Protein AF-A0A0U3A205-F1 (afdb_monomer_lite)

pLDDT: mean 87.07, std 9.49, range [55.22, 97.56]

Secondary structure (DSSP, 8-state):
-EEEE--SSSSPEEEE--HHHHHHHHHHHHHHH-PPTT-EEE-S-HHHHHHHHHTT-EEEPPPTT--TTT-HHHHHTTGGG-SEE---HHHHHHHHHHHHHHHHHHHHTS-----

Foldseek 3Di:
DWDWDCDPDNDTDIDDDDPVNLVVLLCVCLVPVDQAAAFEEEDCDPSPQSSCVVRNYHYDYDPPPPQLQVCLLVVVVCPVVGPHYDDDPNSVVSNVVNVVVVVVVVVVPDPPPDD

Structure (mmCIF, N/CA/C/O backbone):
data_AF-A0A0U3A205-F1
#
_entry.id   AF-A0A0U3A205-F1
#
loop_
_atom_site.group_PDB
_atom_site.id
_atom_site.type_symbol
_a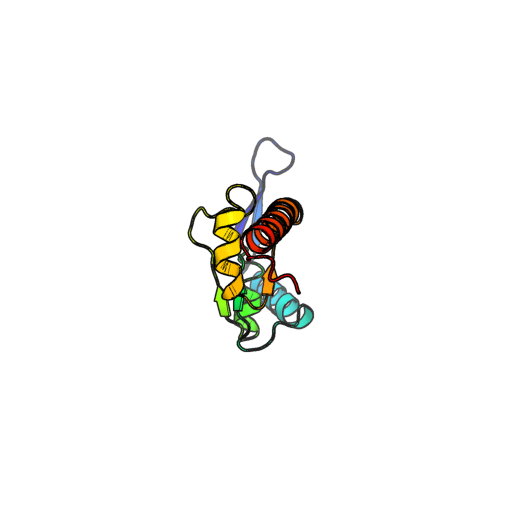tom_site.label_atom_id
_atom_site.label_alt_id
_atom_site.label_comp_id
_atom_site.label_asym_id
_atom_site.label_entity_id
_atom_site.label_seq_id
_atom_site.pdbx_PDB_ins_code
_atom_site.Cartn_x
_atom_site.Cartn_y
_atom_site.Cartn_z
_atom_site.occupancy
_atom_site.B_iso_or_equiv
_atom_site.auth_seq_id
_atom_site.auth_comp_id
_atom_site.auth_asym_id
_atom_site.auth_atom_id
_atom_site.pdbx_PDB_model_num
ATOM 1 N N . LEU A 1 1 ? 2.723 4.887 16.847 1.00 90.06 1 LEU A N 1
ATOM 2 C CA . LEU A 1 1 ? 3.579 5.157 15.668 1.00 90.06 1 LEU A CA 1
ATOM 3 C C . LEU A 1 1 ? 4.102 6.578 15.782 1.00 90.06 1 LEU A C 1
ATOM 5 O O . LEU A 1 1 ? 3.314 7.459 16.106 1.00 90.06 1 LEU A O 1
ATOM 9 N N . ILE A 1 2 ? 5.398 6.788 15.569 1.00 93.69 2 ILE A N 1
ATOM 10 C CA . ILE A 1 2 ? 6.021 8.115 15.594 1.00 93.69 2 ILE A CA 1
ATOM 11 C C . ILE A 1 2 ? 6.673 8.332 14.230 1.00 93.69 2 ILE A C 1
ATOM 13 O O . ILE A 1 2 ? 7.494 7.515 13.821 1.00 93.69 2 ILE A O 1
ATOM 17 N N . ILE A 1 3 ? 6.286 9.397 13.528 1.00 91.12 3 ILE A N 1
ATOM 18 C CA . ILE A 1 3 ? 6.821 9.753 12.207 1.00 91.12 3 ILE A CA 1
ATOM 19 C C . ILE A 1 3 ? 7.494 11.116 12.315 1.00 91.12 3 ILE A C 1
ATOM 21 O O . ILE A 1 3 ? 6.840 12.106 12.641 1.00 91.12 3 ILE A O 1
ATOM 25 N N . PHE A 1 4 ? 8.791 11.179 12.027 1.00 91.69 4 PHE A N 1
ATOM 26 C CA . PHE A 1 4 ? 9.491 12.454 11.902 1.00 91.69 4 PHE A CA 1
ATOM 27 C C . PHE A 1 4 ? 9.245 13.050 10.519 1.00 91.69 4 PHE A C 1
ATOM 29 O O . PHE A 1 4 ? 9.343 12.369 9.501 1.00 91.69 4 PHE A O 1
ATOM 36 N N . THR A 1 5 ? 8.933 14.338 10.493 1.00 88.56 5 THR A N 1
ATOM 37 C CA . THR A 1 5 ? 8.692 15.121 9.280 1.00 88.56 5 THR A CA 1
ATOM 38 C C . THR A 1 5 ? 9.640 16.315 9.269 1.00 88.56 5 THR A C 1
ATOM 40 O O . THR A 1 5 ? 10.052 16.787 10.331 1.00 88.56 5 THR A O 1
ATOM 43 N N . SER A 1 6 ? 10.004 16.805 8.080 1.00 86.31 6 SER A N 1
ATOM 44 C CA . SER A 1 6 ? 11.025 17.853 7.926 1.00 86.31 6 SER A CA 1
ATOM 45 C C . SER A 1 6 ? 10.698 19.147 8.681 1.00 86.31 6 SER A C 1
ATOM 47 O O . SER A 1 6 ? 11.614 19.857 9.074 1.00 86.31 6 SER A O 1
ATOM 49 N N . GLY A 1 7 ? 9.416 19.432 8.943 1.00 82.00 7 GLY A N 1
ATOM 50 C CA . GLY A 1 7 ? 8.984 20.667 9.598 1.00 82.00 7 GLY A CA 1
ATOM 51 C C . GLY A 1 7 ? 9.335 21.923 8.786 1.00 82.00 7 GLY A C 1
ATOM 52 O O . GLY A 1 7 ? 9.931 21.855 7.716 1.00 82.00 7 GLY A O 1
ATOM 53 N N . THR A 1 8 ? 8.935 23.092 9.285 1.00 83.44 8 THR A N 1
ATOM 54 C CA . THR A 1 8 ? 9.299 24.410 8.719 1.00 83.44 8 THR A CA 1
ATOM 55 C C . THR A 1 8 ? 10.437 25.087 9.486 1.00 83.44 8 THR A C 1
ATOM 57 O O . THR A 1 8 ? 10.837 26.203 9.175 1.00 83.44 8 THR A O 1
ATOM 60 N N . THR A 1 9 ? 10.949 24.414 10.514 1.00 83.94 9 THR A N 1
ATOM 61 C CA . THR A 1 9 ? 12.035 24.857 11.391 1.00 83.94 9 THR A CA 1
ATOM 62 C C . THR A 1 9 ? 13.243 23.948 11.208 1.00 83.94 9 THR A C 1
ATOM 64 O O . THR A 1 9 ? 13.096 22.830 10.728 1.00 83.94 9 THR A O 1
ATOM 67 N N . ALA A 1 10 ? 14.421 24.368 11.677 1.00 81.25 10 ALA A N 1
ATOM 68 C CA . ALA A 1 10 ? 15.650 23.566 11.601 1.00 81.25 10 ALA A CA 1
ATOM 69 C C . ALA A 1 10 ? 15.597 22.222 12.366 1.00 81.25 10 ALA A C 1
ATOM 71 O O . ALA A 1 10 ? 16.492 21.393 12.226 1.00 81.25 10 ALA A O 1
ATOM 72 N N . HIS A 1 11 ? 14.560 21.995 13.176 1.00 85.81 11 HIS A N 1
ATOM 73 C CA . HIS A 1 11 ? 14.349 20.760 13.923 1.00 85.81 11 HIS A CA 1
ATOM 74 C C . HIS A 1 11 ? 13.159 19.977 13.349 1.00 85.81 11 HIS A C 1
ATOM 76 O O . HIS A 1 11 ? 12.050 20.530 13.310 1.00 85.81 11 HIS A O 1
ATOM 82 N N . PRO A 1 12 ? 13.357 18.706 12.938 1.00 84.69 12 PRO A N 1
ATOM 83 C CA . PRO A 1 12 ? 12.271 17.826 12.527 1.00 84.69 12 PRO A CA 1
ATOM 84 C C . PRO A 1 12 ? 11.208 17.706 13.618 1.00 84.69 12 PRO A C 1
ATOM 86 O O . PRO A 1 12 ? 11.524 17.564 14.801 1.00 84.69 12 PRO A O 1
ATOM 89 N N . LYS A 1 13 ? 9.937 17.725 13.216 1.00 90.25 13 LYS A N 1
ATOM 90 C CA . LYS A 1 13 ? 8.806 17.542 14.134 1.00 90.25 13 LYS A CA 1
ATOM 91 C C . LYS A 1 13 ? 8.290 16.113 14.049 1.00 90.25 13 LYS A C 1
ATOM 93 O O . LYS A 1 13 ? 8.230 15.538 12.962 1.00 90.25 13 LYS A O 1
ATOM 98 N N . ALA A 1 14 ? 7.887 15.564 15.190 1.00 92.00 14 ALA A N 1
ATOM 99 C CA . ALA A 1 14 ? 7.301 14.235 15.276 1.00 92.00 14 ALA A CA 1
ATOM 100 C C . ALA A 1 14 ? 5.769 14.304 15.258 1.00 92.00 14 ALA A C 1
ATOM 102 O O . ALA A 1 14 ? 5.160 15.030 16.044 1.00 92.00 14 ALA A O 1
ATOM 103 N N . VAL A 1 15 ? 5.152 13.504 14.393 1.00 92.56 15 VAL A N 1
ATOM 104 C CA . VAL A 1 15 ? 3.722 13.192 14.431 1.00 92.56 15 VAL A CA 1
ATOM 105 C C . VAL A 1 15 ? 3.549 11.894 15.208 1.00 92.56 15 VAL A C 1
ATOM 107 O O . VAL A 1 15 ? 4.181 10.884 14.890 1.00 92.56 15 VAL A O 1
ATOM 110 N N . ILE A 1 16 ? 2.703 11.920 16.237 1.00 94.44 16 ILE A N 1
ATOM 111 C CA . ILE A 1 16 ? 2.456 10.774 17.113 1.00 94.44 16 ILE A CA 1
ATOM 112 C C . ILE A 1 16 ? 1.036 10.273 16.874 1.00 94.44 16 ILE A C 1
ATOM 114 O O . ILE A 1 16 ? 0.065 10.979 17.137 1.00 94.44 16 ILE A O 1
ATOM 118 N N . HIS A 1 17 ? 0.919 9.023 16.434 1.00 94.31 17 HIS A N 1
ATOM 119 C CA . HIS A 1 17 ? -0.352 8.310 16.405 1.00 94.31 17 HIS A CA 1
ATOM 120 C C . HIS A 1 17 ? -0.417 7.308 17.554 1.00 94.31 17 HIS A C 1
ATOM 122 O O . HIS A 1 17 ? 0.474 6.456 17.708 1.00 94.31 17 HIS A O 1
ATOM 128 N N . SER A 1 18 ? -1.499 7.383 18.331 1.00 95.81 18 SER A N 1
ATOM 129 C CA . SER A 1 18 ? -1.854 6.330 19.276 1.00 95.81 18 SER A CA 1
ATOM 130 C C . SER A 1 18 ? -2.363 5.111 18.509 1.00 95.81 18 SER A C 1
ATOM 132 O O . SER A 1 18 ? -2.740 5.209 17.341 1.00 95.81 18 SER A O 1
ATOM 134 N N . ARG A 1 19 ? -2.402 3.945 19.164 1.00 94.31 19 ARG A N 1
ATOM 135 C CA . ARG A 1 19 ? -2.990 2.744 18.554 1.00 94.31 19 ARG A CA 1
ATOM 136 C C . ARG A 1 19 ? -4.433 2.994 18.110 1.00 94.31 19 ARG A C 1
ATOM 138 O O . ARG A 1 19 ? -4.813 2.538 17.043 1.00 94.31 19 ARG A O 1
ATOM 145 N N . ASN A 1 20 ? -5.207 3.721 18.919 1.00 95.56 20 ASN A N 1
ATOM 146 C CA . ASN A 1 20 ? -6.609 3.995 18.630 1.00 95.56 20 ASN A CA 1
ATOM 147 C C . ASN A 1 20 ? -6.762 4.890 17.395 1.00 95.56 20 ASN A C 1
ATOM 149 O O . ASN A 1 20 ? -7.429 4.502 16.448 1.00 95.56 20 ASN A O 1
ATOM 153 N N . THR A 1 21 ? -6.084 6.045 17.363 1.00 93.25 21 THR A N 1
ATOM 154 C CA . THR A 1 21 ? -6.219 6.976 16.230 1.00 93.25 21 THR A CA 1
ATOM 155 C C . THR A 1 21 ? -5.653 6.398 14.939 1.00 93.25 21 THR A C 1
ATOM 157 O O . THR A 1 21 ? -6.218 6.621 13.872 1.00 93.25 21 THR A O 1
ATOM 160 N N . LEU A 1 22 ? -4.571 5.620 15.031 1.00 94.56 22 LEU A N 1
ATOM 161 C CA . LEU A 1 22 ? -4.018 4.909 13.884 1.00 94.56 22 LEU A CA 1
ATOM 162 C C . LEU A 1 22 ? -4.981 3.831 13.378 1.00 94.56 22 LEU A C 1
ATOM 164 O O . LEU A 1 22 ? -5.244 3.772 12.185 1.00 94.56 22 LEU A O 1
ATOM 168 N N . GLY A 1 23 ? -5.514 2.999 14.276 1.00 93.81 23 GLY A N 1
ATOM 169 C CA . GLY A 1 23 ? -6.435 1.921 13.922 1.00 93.81 23 GLY A CA 1
ATOM 170 C C . GLY A 1 23 ? -7.707 2.437 13.256 1.00 93.81 23 GLY A C 1
ATOM 171 O O . GLY A 1 23 ? -8.076 1.926 12.203 1.00 93.81 23 GLY A O 1
ATOM 172 N N . THR A 1 24 ? -8.322 3.486 13.812 1.00 95.38 24 THR A N 1
ATOM 173 C CA . THR A 1 24 ? -9.498 4.131 13.208 1.00 95.38 24 THR A CA 1
ATOM 174 C C . THR A 1 24 ? -9.180 4.657 11.811 1.00 95.38 24 THR A C 1
ATOM 176 O O . THR A 1 24 ? -9.849 4.271 10.862 1.00 95.38 24 THR A O 1
ATOM 179 N N . GLY A 1 25 ? -8.109 5.444 11.648 1.00 94.25 25 GLY A N 1
ATOM 180 C CA . GLY A 1 25 ? -7.772 6.011 10.338 1.00 94.25 25 GLY A CA 1
ATOM 181 C C . GLY A 1 25 ? -7.443 4.958 9.272 1.00 94.25 25 GLY A C 1
ATOM 182 O O . GLY A 1 25 ? -7.805 5.127 8.110 1.00 94.25 25 GLY A O 1
ATOM 183 N N . LEU A 1 26 ? -6.781 3.859 9.651 1.00 94.88 26 LEU A N 1
ATOM 184 C CA . LEU A 1 26 ? -6.482 2.760 8.727 1.00 94.88 26 LEU A CA 1
ATOM 185 C C . LEU A 1 26 ? -7.734 1.951 8.363 1.00 94.88 26 LEU A C 1
ATOM 187 O O . LEU A 1 26 ? -7.874 1.558 7.208 1.00 94.88 26 LEU A O 1
ATOM 191 N N . GLY A 1 27 ? -8.640 1.730 9.320 1.00 93.44 27 GLY A N 1
ATOM 192 C CA . GLY A 1 27 ? -9.933 1.090 9.068 1.00 93.44 27 GLY A CA 1
ATOM 193 C C . GLY A 1 27 ? -10.818 1.928 8.146 1.00 93.44 27 GLY A C 1
ATOM 194 O O . GLY A 1 27 ? -11.356 1.403 7.172 1.00 93.44 27 GLY A O 1
ATOM 195 N N . ASP A 1 28 ? -10.888 3.239 8.386 1.00 94.94 28 ASP A N 1
ATOM 196 C CA . ASP A 1 28 ? -11.629 4.172 7.534 1.00 94.94 28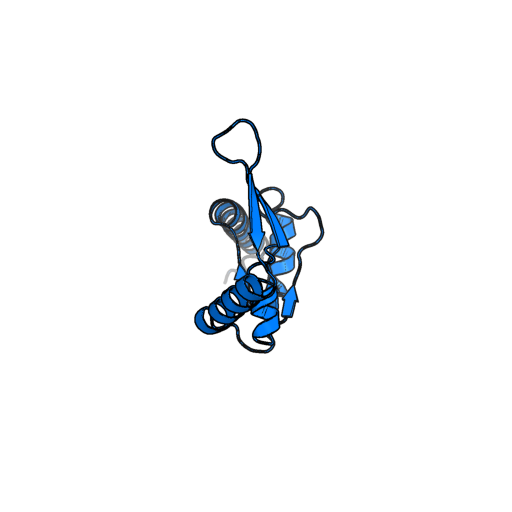 ASP A CA 1
ATOM 197 C C . ASP A 1 28 ? -11.060 4.186 6.110 1.00 94.94 28 ASP A C 1
ATOM 199 O O . ASP A 1 28 ? -11.814 4.122 5.139 1.00 94.94 28 ASP A O 1
ATOM 203 N N . PHE A 1 29 ? -9.731 4.214 5.963 1.00 94.00 29 PHE A N 1
ATOM 204 C CA . PHE A 1 29 ? -9.089 4.148 4.650 1.00 94.00 29 PHE A CA 1
ATOM 205 C C . PHE A 1 29 ? -9.409 2.835 3.921 1.00 94.00 29 PHE A C 1
ATOM 207 O O . PHE A 1 29 ? -9.779 2.870 2.748 1.00 94.00 29 PHE A O 1
ATOM 214 N N . ALA A 1 30 ? -9.315 1.691 4.609 1.00 93.62 30 ALA A N 1
ATOM 215 C CA . ALA A 1 30 ? -9.637 0.379 4.043 1.00 93.62 30 ALA A CA 1
ATOM 216 C C . ALA A 1 30 ? -11.083 0.319 3.517 1.00 93.62 30 ALA A C 1
ATOM 218 O O . ALA A 1 30 ? -11.321 -0.170 2.412 1.00 93.62 30 ALA A O 1
ATOM 219 N N . ALA A 1 31 ? -12.031 0.885 4.272 1.00 92.31 31 ALA A N 1
ATOM 220 C CA . ALA A 1 31 ? -13.445 0.913 3.908 1.00 92.31 31 ALA A CA 1
ATOM 221 C C . ALA A 1 31 ? -13.752 1.783 2.674 1.00 92.31 31 ALA A C 1
ATOM 223 O O . ALA A 1 31 ? -14.698 1.488 1.948 1.00 92.31 31 ALA A O 1
ATOM 224 N N . HIS A 1 32 ? -12.972 2.842 2.426 1.00 93.25 32 HIS A N 1
ATOM 225 C CA . HIS A 1 32 ? -13.237 3.789 1.335 1.00 93.25 32 HIS A CA 1
ATOM 226 C C . HIS A 1 32 ? -12.434 3.520 0.060 1.00 93.25 32 HIS A C 1
ATOM 228 O O . HIS A 1 32 ? -12.907 3.845 -1.026 1.00 93.25 32 HIS A O 1
ATOM 234 N N . VAL A 1 33 ? -11.223 2.962 0.166 1.00 89.94 33 VAL A N 1
ATOM 235 C CA . VAL A 1 33 ? -10.396 2.661 -1.016 1.00 89.94 33 VAL A CA 1
ATOM 236 C C . VAL A 1 33 ? -10.921 1.449 -1.779 1.00 89.94 33 VAL A C 1
ATOM 238 O O . VAL A 1 33 ? -10.796 1.412 -3.000 1.00 89.94 33 VAL A O 1
ATOM 241 N N . GLY A 1 34 ? -11.550 0.498 -1.081 1.00 87.44 34 GLY A N 1
ATOM 242 C CA . GLY A 1 34 ? -12.227 -0.627 -1.721 1.00 87.44 34 GLY A CA 1
ATOM 243 C C . GLY A 1 34 ? -11.278 -1.671 -2.307 1.00 87.44 34 GLY A C 1
ATOM 244 O O . GLY A 1 34 ? -11.547 -2.183 -3.388 1.00 87.44 34 GLY A O 1
ATOM 245 N N . PHE A 1 35 ? -10.179 -1.988 -1.612 1.00 93.62 35 PHE A N 1
ATOM 246 C CA . PHE A 1 35 ? -9.381 -3.173 -1.946 1.00 93.62 35 PHE A CA 1
ATOM 247 C C . PHE A 1 35 ? -10.253 -4.429 -1.922 1.00 93.62 35 PHE A C 1
ATOM 249 O O . PHE A 1 35 ? -11.125 -4.567 -1.057 1.00 93.62 35 PHE A O 1
ATOM 256 N N . VAL A 1 36 ? -9.986 -5.346 -2.846 1.00 93.75 36 VAL A N 1
ATOM 257 C CA . VAL A 1 36 ? -10.696 -6.620 -2.955 1.00 93.75 36 VAL A CA 1
ATOM 258 C C . VAL A 1 36 ? -9.875 -7.728 -2.295 1.00 93.75 36 VAL A C 1
ATOM 260 O O . VAL A 1 36 ? -8.645 -7.756 -2.368 1.00 93.75 36 VAL A O 1
ATOM 263 N N . GLU A 1 37 ? -10.565 -8.660 -1.638 1.00 95.31 37 GLU A N 1
ATOM 264 C CA . GLU A 1 37 ? -9.940 -9.835 -1.032 1.00 95.31 37 GLU A CA 1
ATOM 265 C C . GLU A 1 37 ? -9.095 -10.601 -2.063 1.00 95.31 37 GLU A C 1
ATOM 267 O O . GLU A 1 37 ? -9.528 -10.857 -3.189 1.00 95.31 37 GLU A O 1
ATOM 272 N N . GLY A 1 38 ? -7.868 -10.956 -1.678 1.00 95.75 38 GLY A N 1
ATOM 273 C CA . GLY A 1 38 ? -6.918 -11.662 -2.539 1.00 95.75 38 GLY A CA 1
ATOM 274 C C . GLY A 1 38 ? -6.138 -10.792 -3.535 1.00 95.75 38 GLY A C 1
ATOM 275 O O . GLY A 1 38 ? -5.190 -11.305 -4.134 1.00 95.75 38 GLY A O 1
ATOM 276 N N . GLU A 1 39 ? -6.447 -9.498 -3.696 1.00 96.50 39 GLU A N 1
ATOM 277 C CA . GLU A 1 39 ? -5.651 -8.609 -4.560 1.00 96.50 39 GLU A CA 1
ATOM 278 C C . GLU A 1 39 ? -4.208 -8.483 -4.074 1.00 96.50 39 GLU A C 1
ATOM 280 O O . GLU A 1 39 ? -3.937 -8.394 -2.879 1.00 96.50 39 GLU A O 1
ATOM 285 N N . ARG A 1 40 ? -3.253 -8.404 -4.999 1.00 97.56 40 ARG A N 1
ATOM 286 C CA . ARG A 1 40 ? -1.841 -8.169 -4.683 1.00 97.56 40 ARG A CA 1
ATOM 287 C C . ARG A 1 40 ? -1.505 -6.697 -4.878 1.00 97.56 40 ARG A C 1
ATOM 289 O O . ARG A 1 40 ? -1.326 -6.225 -6.003 1.00 97.56 40 ARG A O 1
ATOM 296 N N . VAL A 1 41 ? -1.390 -5.977 -3.767 1.00 96.75 41 VAL A N 1
ATOM 297 C CA . VAL A 1 41 ? -1.123 -4.536 -3.720 1.00 96.75 41 VAL A CA 1
ATOM 298 C C . VAL A 1 41 ? 0.380 -4.288 -3.575 1.00 96.75 41 VAL A C 1
ATOM 3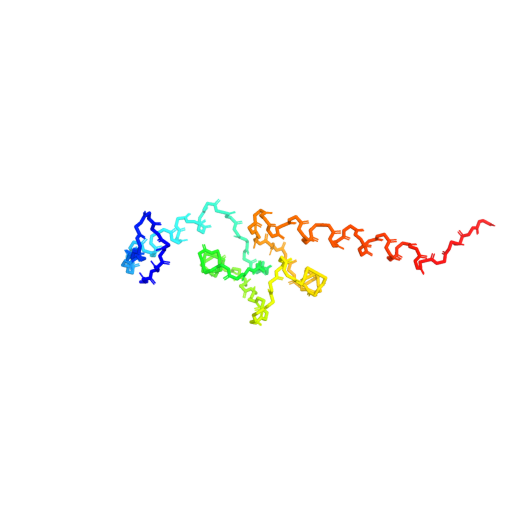00 O O . VAL A 1 41 ? 0.962 -4.529 -2.514 1.00 96.75 41 VAL A O 1
ATOM 303 N N . LEU A 1 42 ? 1.020 -3.787 -4.634 1.00 95.12 42 LEU A N 1
ATOM 304 C CA . LEU A 1 42 ? 2.434 -3.405 -4.642 1.00 95.12 42 LEU A CA 1
ATOM 305 C C . LEU A 1 42 ? 2.613 -1.981 -4.112 1.00 95.12 42 LEU A C 1
ATOM 307 O O . LEU A 1 42 ? 2.186 -1.011 -4.743 1.00 95.12 42 LEU A O 1
ATOM 311 N N . THR A 1 43 ? 3.278 -1.841 -2.964 1.00 92.62 43 THR A N 1
ATOM 312 C CA . THR A 1 43 ? 3.644 -0.530 -2.410 1.00 92.62 43 THR A CA 1
ATOM 313 C C . THR A 1 43 ? 4.705 -0.643 -1.315 1.00 92.62 43 THR A C 1
ATOM 315 O O . THR A 1 43 ? 4.790 -1.649 -0.615 1.00 92.62 43 THR A O 1
ATOM 318 N N . ASP A 1 44 ? 5.505 0.405 -1.133 1.00 91.19 44 ASP A N 1
ATOM 319 C CA . ASP A 1 44 ? 6.394 0.587 0.023 1.00 91.19 44 ASP A CA 1
ATOM 320 C C . ASP A 1 44 ? 5.743 1.434 1.140 1.00 91.19 44 ASP A C 1
ATOM 322 O O . ASP A 1 44 ? 6.338 1.644 2.198 1.00 91.19 44 ASP A O 1
ATOM 326 N N . GLN A 1 45 ? 4.515 1.925 0.930 1.00 91.19 45 GLN A N 1
ATOM 327 C CA . GLN A 1 45 ? 3.826 2.824 1.853 1.00 91.19 45 GLN A CA 1
ATOM 328 C C . GLN A 1 45 ? 3.011 2.044 2.890 1.00 91.19 45 GLN A C 1
ATOM 330 O O . GLN A 1 45 ? 1.963 1.477 2.580 1.00 91.19 45 GLN A O 1
ATOM 335 N N . LEU A 1 46 ? 3.432 2.090 4.158 1.00 91.56 46 LEU A N 1
ATOM 336 C CA . LEU A 1 46 ? 2.730 1.436 5.275 1.00 91.56 46 LEU A CA 1
ATOM 337 C C . LEU A 1 46 ? 1.253 1.851 5.371 1.00 91.56 46 LEU A C 1
ATOM 339 O O . LEU A 1 46 ? 0.391 1.009 5.611 1.00 91.56 46 LEU A O 1
ATOM 343 N N . MET A 1 47 ? 0.957 3.133 5.136 1.00 91.94 47 MET A N 1
ATOM 344 C CA . MET A 1 47 ? -0.406 3.685 5.193 1.00 91.94 47 MET A CA 1
ATOM 345 C C . MET A 1 47 ? -1.328 3.176 4.072 1.00 91.94 47 MET A C 1
ATOM 347 O O . MET A 1 47 ? -2.506 3.505 4.075 1.00 91.94 47 MET A O 1
ATOM 351 N N . VAL A 1 48 ? -0.808 2.381 3.134 1.00 94.56 48 VAL A N 1
ATOM 352 C CA . VAL A 1 48 ? -1.570 1.711 2.068 1.00 94.56 48 VAL A CA 1
ATOM 353 C C . VAL A 1 48 ? -1.495 0.192 2.224 1.00 94.56 48 VAL A C 1
ATOM 355 O O . VAL A 1 48 ? -2.505 -0.494 2.093 1.00 94.56 48 VAL A O 1
ATOM 358 N N . GLY A 1 49 ? -0.324 -0.329 2.595 1.00 95.31 49 GLY A N 1
ATOM 359 C CA . GLY A 1 49 ? -0.118 -1.753 2.841 1.00 95.31 49 GLY A CA 1
ATOM 360 C C . GLY A 1 49 ? -0.939 -2.311 4.004 1.00 95.31 49 GLY A C 1
ATOM 361 O O . GLY A 1 49 ? -1.525 -3.382 3.878 1.00 95.31 49 GLY A O 1
ATOM 362 N N . ILE A 1 50 ? -1.039 -1.587 5.127 1.00 95.69 50 ILE A N 1
ATOM 363 C CA . ILE A 1 50 ? -1.849 -2.055 6.264 1.00 95.69 50 ILE A CA 1
ATOM 364 C C . ILE A 1 50 ? -3.345 -2.082 5.922 1.00 95.69 50 ILE A C 1
ATOM 366 O O . ILE A 1 50 ? -3.975 -3.101 6.196 1.00 95.69 50 ILE A O 1
ATOM 370 N N . PRO A 1 51 ? -3.935 -1.047 5.300 1.00 95.94 51 PRO A N 1
ATOM 371 C CA . PRO A 1 51 ? -5.328 -1.124 4.878 1.00 95.94 51 PRO A CA 1
ATOM 372 C C . PRO A 1 51 ? -5.614 -2.229 3.860 1.00 95.94 51 PRO A C 1
ATOM 374 O O . PRO A 1 51 ? -6.657 -2.863 3.963 1.00 95.94 51 PRO A O 1
ATOM 377 N N . ALA A 1 52 ? -4.683 -2.526 2.946 1.00 96.50 52 ALA A N 1
ATOM 378 C CA . ALA A 1 52 ? -4.809 -3.684 2.059 1.00 96.50 52 ALA A CA 1
ATOM 379 C C . ALA A 1 52 ? -4.946 -4.992 2.862 1.00 96.50 52 ALA A C 1
ATOM 381 O O . ALA A 1 52 ? -5.863 -5.772 2.622 1.00 96.50 52 ALA A O 1
ATOM 382 N N . LEU A 1 53 ? -4.102 -5.188 3.883 1.00 96.31 53 LEU A N 1
ATOM 383 C CA . LEU A 1 53 ? -4.201 -6.352 4.772 1.00 96.31 53 LEU A CA 1
ATOM 384 C C . LEU A 1 53 ? -5.520 -6.385 5.562 1.00 96.31 53 LEU A C 1
ATOM 386 O O . LEU A 1 53 ? -6.094 -7.457 5.732 1.00 96.31 53 LEU A O 1
ATOM 390 N N . ILE A 1 54 ? -6.011 -5.233 6.036 1.00 95.56 54 ILE A N 1
ATOM 391 C CA . ILE A 1 54 ? -7.309 -5.130 6.730 1.00 95.56 54 ILE A CA 1
ATOM 392 C C . ILE A 1 54 ? -8.454 -5.589 5.814 1.00 95.56 54 ILE A C 1
ATOM 394 O O . ILE A 1 54 ? -9.361 -6.273 6.281 1.00 95.56 54 ILE A O 1
ATOM 398 N N . SER A 1 55 ? -8.393 -5.253 4.523 1.00 95.56 55 SER A N 1
ATOM 399 C CA . SER A 1 55 ? -9.384 -5.643 3.512 1.00 95.56 55 SER A CA 1
ATOM 400 C C . SER A 1 55 ? -9.241 -7.086 2.997 1.00 95.56 55 SER A C 1
ATOM 402 O O . SER A 1 55 ? -9.993 -7.482 2.113 1.00 95.56 55 SER A O 1
ATOM 404 N N . GLY A 1 56 ? -8.288 -7.879 3.503 1.00 96.50 56 GLY A N 1
ATOM 405 C CA . GLY A 1 56 ? -8.046 -9.251 3.033 1.00 96.50 56 GLY A CA 1
ATOM 406 C C . GLY A 1 56 ? -7.213 -9.353 1.747 1.00 96.50 56 GLY A C 1
ATOM 407 O O . GLY A 1 56 ? -7.109 -10.428 1.159 1.00 96.50 56 GLY A O 1
ATOM 408 N N . ALA A 1 57 ? -6.603 -8.256 1.300 1.00 97.50 57 ALA A N 1
ATOM 409 C CA . ALA A 1 57 ? -5.656 -8.249 0.193 1.00 97.50 57 ALA A CA 1
ATOM 410 C C . ALA A 1 57 ? -4.239 -8.637 0.667 1.00 97.50 57 ALA A C 1
ATOM 412 O O . ALA A 1 57 ? -3.910 -8.634 1.856 1.00 97.50 57 ALA A O 1
ATOM 413 N N . HIS A 1 58 ? -3.362 -8.945 -0.281 1.00 97.38 58 HIS A N 1
ATOM 414 C CA . HIS A 1 58 ? -1.948 -9.211 -0.060 1.00 97.38 58 HIS A CA 1
ATOM 415 C C . HIS A 1 58 ? -1.112 -7.951 -0.273 1.00 97.38 58 HIS A C 1
ATOM 417 O O . HIS A 1 58 ? -1.083 -7.373 -1.358 1.00 97.38 58 HIS A O 1
ATOM 423 N N . TRP A 1 59 ? -0.344 -7.560 0.742 1.00 97.06 59 TRP A N 1
ATOM 424 C CA . TRP A 1 59 ? 0.641 -6.494 0.599 1.00 97.06 59 TRP A CA 1
ATOM 425 C C . TRP A 1 59 ? 1.962 -7.044 0.051 1.00 97.06 59 TRP A C 1
ATOM 427 O O . TRP A 1 59 ? 2.674 -7.792 0.722 1.00 97.06 59 TRP A O 1
ATOM 437 N N . MET A 1 60 ? 2.311 -6.635 -1.167 1.00 96.19 60 MET A N 1
ATOM 438 C CA . MET A 1 60 ? 3.613 -6.901 -1.764 1.00 96.19 60 MET A CA 1
ATOM 439 C C . MET A 1 60 ? 4.568 -5.742 -1.494 1.00 96.19 60 MET A C 1
ATOM 441 O O . MET A 1 60 ? 4.416 -4.647 -2.044 1.00 96.19 60 MET A O 1
ATOM 445 N N . LEU A 1 61 ? 5.579 -5.992 -0.664 1.00 93.75 61 LEU A N 1
ATOM 446 C CA . LEU A 1 61 ? 6.655 -5.035 -0.442 1.00 93.75 61 LEU A CA 1
ATOM 447 C C . LEU A 1 61 ? 7.712 -5.183 -1.544 1.00 93.75 61 LEU A C 1
ATOM 449 O O . LEU A 1 61 ? 8.196 -6.295 -1.776 1.00 93.75 61 LEU A O 1
ATOM 453 N N . PRO A 1 62 ? 8.124 -4.087 -2.203 1.00 91.81 62 PRO A N 1
ATOM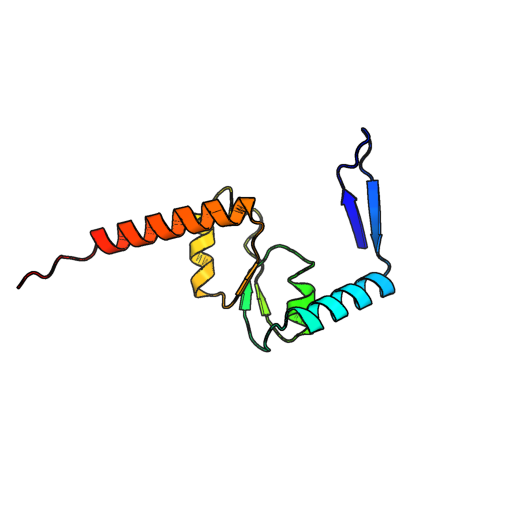 454 C CA . PRO A 1 62 ? 9.274 -4.133 -3.092 1.00 91.81 62 PRO A CA 1
ATOM 455 C C . PRO A 1 62 ? 10.557 -4.448 -2.295 1.00 91.81 62 PRO A C 1
ATOM 457 O O . PRO A 1 62 ? 10.648 -4.106 -1.110 1.00 91.81 62 PRO A O 1
ATOM 460 N N . PRO A 1 63 ? 11.577 -5.060 -2.927 1.00 91.31 63 PRO A N 1
ATOM 461 C CA . PRO A 1 63 ? 12.884 -5.252 -2.311 1.00 91.31 63 PRO A CA 1
ATOM 462 C C . PRO A 1 63 ? 13.451 -3.949 -1.739 1.00 91.31 63 PRO A C 1
ATOM 464 O O . PRO A 1 63 ? 13.306 -2.877 -2.332 1.00 91.31 63 PRO A O 1
ATOM 467 N N . ALA A 1 64 ? 14.131 -4.042 -0.596 1.00 86.31 64 ALA A N 1
ATOM 468 C CA . ALA A 1 64 ? 14.711 -2.879 0.066 1.00 86.31 64 ALA A CA 1
ATOM 469 C C . ALA A 1 64 ? 15.637 -2.093 -0.882 1.00 86.31 64 ALA A C 1
ATOM 471 O O . ALA A 1 64 ? 16.494 -2.664 -1.555 1.00 86.31 64 ALA A O 1
ATOM 472 N N . GLY A 1 65 ? 15.454 -0.771 -0.933 1.00 82.12 65 GLY A N 1
ATOM 473 C CA . GLY A 1 65 ? 16.227 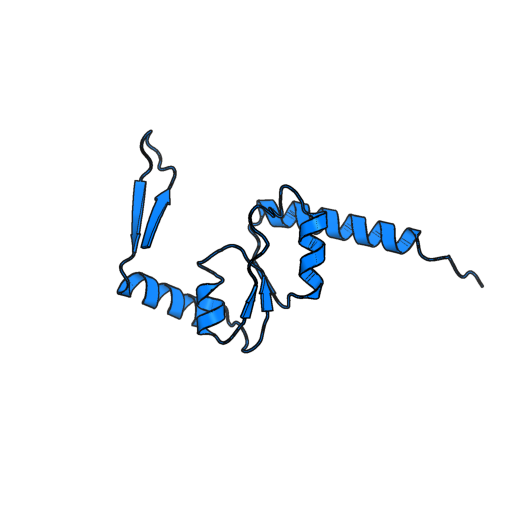0.122 -1.801 1.00 82.12 65 GLY A CA 1
ATOM 474 C C . GLY A 1 65 ? 15.779 0.158 -3.267 1.00 82.12 65 GLY A C 1
ATOM 475 O O . GLY A 1 65 ? 16.333 0.939 -4.041 1.00 82.12 65 GLY A O 1
ATOM 476 N N . LEU A 1 66 ? 14.772 -0.628 -3.666 1.00 86.44 66 LEU A N 1
ATOM 477 C CA . LEU A 1 66 ? 14.215 -0.556 -5.013 1.00 86.44 66 LEU A CA 1
ATOM 478 C C . LEU A 1 66 ? 13.252 0.634 -5.136 1.00 86.44 66 LEU A C 1
ATOM 480 O O . LEU A 1 66 ? 12.055 0.527 -4.877 1.00 86.44 66 LEU A O 1
ATOM 484 N N . ASP A 1 67 ? 13.794 1.777 -5.550 1.00 81.69 67 ASP A N 1
ATOM 485 C CA . ASP A 1 67 ? 13.035 3.012 -5.746 1.00 81.69 67 ASP A CA 1
ATOM 486 C C . ASP A 1 67 ? 12.513 3.123 -7.202 1.00 81.69 67 ASP A C 1
ATOM 488 O O . ASP A 1 67 ? 13.311 3.066 -8.145 1.00 81.69 67 ASP A O 1
ATOM 492 N N . PRO A 1 68 ? 11.196 3.312 -7.427 1.00 81.12 68 PRO A N 1
ATOM 493 C CA . PRO A 1 68 ? 10.624 3.438 -8.774 1.00 81.12 68 PRO A CA 1
ATOM 494 C C . PRO A 1 68 ? 11.060 4.706 -9.534 1.00 81.12 68 PRO A C 1
ATOM 496 O O . PRO A 1 68 ? 10.990 4.760 -10.762 1.00 81.12 68 PRO A O 1
ATOM 499 N N . GLY A 1 69 ? 11.512 5.740 -8.831 1.00 80.75 69 GLY A N 1
ATOM 500 C CA . GLY A 1 69 ? 12.170 6.924 -9.382 1.00 80.75 69 GLY A CA 1
ATOM 501 C C . GLY A 1 69 ? 13.604 6.650 -9.836 1.00 80.75 69 GLY A C 1
ATOM 502 O O . GLY A 1 69 ? 13.983 7.064 -10.929 1.00 80.75 69 GLY A O 1
ATOM 503 N N . ALA A 1 70 ? 14.387 5.931 -9.028 1.00 84.50 70 ALA A N 1
ATOM 504 C CA . ALA A 1 70 ? 15.806 5.684 -9.305 1.00 84.50 70 ALA A CA 1
ATOM 505 C C . ALA A 1 70 ? 16.061 4.494 -10.248 1.00 84.50 70 ALA A C 1
ATOM 507 O O . ALA A 1 70 ? 17.028 4.494 -11.006 1.00 84.50 70 ALA A O 1
ATOM 508 N N . SER A 1 71 ? 15.233 3.450 -10.190 1.00 85.38 71 SER A N 1
ATOM 509 C CA . SER A 1 71 ? 15.394 2.210 -10.966 1.00 85.38 71 SER A CA 1
ATOM 510 C C . SER A 1 71 ? 14.060 1.732 -11.556 1.00 85.38 71 SER A C 1
ATOM 512 O O . SER A 1 71 ? 13.625 0.611 -11.280 1.00 85.38 71 SER A O 1
ATOM 514 N N . PRO A 1 72 ? 13.404 2.548 -12.404 1.00 84.25 72 PRO A N 1
ATOM 515 C CA . PRO A 1 72 ? 12.066 2.253 -12.908 1.00 84.25 72 PRO A CA 1
ATOM 516 C C . PRO A 1 72 ? 12.004 0.932 -13.681 1.00 84.25 72 PRO A C 1
ATOM 518 O O . PRO A 1 72 ? 11.068 0.174 -13.481 1.00 84.25 72 PRO A O 1
ATOM 521 N N . ALA A 1 73 ? 13.012 0.595 -14.495 1.00 86.56 73 ALA A N 1
ATOM 522 C CA . ALA A 1 73 ? 13.019 -0.649 -15.273 1.00 86.56 73 ALA A CA 1
ATOM 523 C C . ALA A 1 73 ? 12.961 -1.909 -14.392 1.00 86.56 73 ALA A C 1
ATOM 525 O O . ALA A 1 73 ? 12.146 -2.787 -14.645 1.00 86.56 73 ALA A O 1
ATOM 526 N N . ARG A 1 74 ? 13.761 -1.957 -13.318 1.00 87.19 74 ARG A N 1
ATOM 527 C CA . ARG A 1 74 ? 13.737 -3.064 -12.346 1.00 87.19 74 ARG A CA 1
ATOM 528 C C . ARG A 1 74 ? 12.433 -3.101 -11.554 1.00 87.19 74 ARG A C 1
ATOM 530 O O . ARG A 1 74 ? 11.966 -4.170 -11.187 1.00 87.19 74 ARG A O 1
ATOM 537 N N . TYR A 1 75 ? 11.839 -1.937 -11.295 1.00 88.12 75 TYR A N 1
ATOM 538 C CA . TYR A 1 75 ? 10.542 -1.854 -10.631 1.00 88.12 75 TYR A CA 1
ATOM 539 C C . TYR A 1 75 ? 9.413 -2.418 -11.508 1.00 88.12 75 TYR A C 1
ATOM 541 O O . TYR A 1 75 ? 8.508 -3.073 -10.997 1.00 88.12 75 TYR A O 1
ATOM 549 N N . LEU A 1 76 ? 9.484 -2.228 -12.833 1.00 89.94 76 LEU A N 1
ATOM 550 C CA . LEU A 1 76 ? 8.503 -2.784 -13.774 1.00 89.94 76 LEU A CA 1
ATOM 551 C C . LEU A 1 76 ? 8.466 -4.314 -13.771 1.00 89.94 76 LEU A C 1
ATOM 553 O O . LEU A 1 76 ? 7.424 -4.887 -14.079 1.00 89.94 76 LEU A O 1
ATOM 557 N N . ASP A 1 77 ? 9.566 -4.975 -13.417 1.00 91.50 77 ASP A N 1
ATOM 558 C CA . ASP A 1 77 ? 9.622 -6.437 -13.365 1.00 91.50 77 ASP A CA 1
ATOM 559 C C . ASP A 1 77 ? 8.792 -7.018 -12.204 1.00 91.50 77 ASP A C 1
ATOM 561 O O . ASP A 1 77 ? 8.475 -8.204 -12.216 1.00 91.50 77 ASP A O 1
ATOM 565 N N . LEU A 1 78 ? 8.367 -6.183 -11.245 1.00 91.00 78 LEU A N 1
ATOM 566 C CA . LEU A 1 78 ? 7.437 -6.572 -10.178 1.00 91.00 78 LEU A CA 1
ATOM 567 C C . LEU A 1 78 ? 5.963 -6.503 -10.604 1.00 91.00 78 LEU A C 1
ATOM 569 O O . LEU A 1 78 ? 5.123 -7.176 -10.008 1.00 91.00 78 LEU A O 1
ATOM 573 N N . LEU A 1 79 ? 5.633 -5.704 -11.625 1.00 90.38 79 LEU A N 1
ATOM 574 C CA . LEU A 1 79 ? 4.243 -5.448 -12.018 1.00 90.38 79 LEU A CA 1
ATOM 575 C C . LEU A 1 79 ? 3.461 -6.686 -12.472 1.00 90.38 79 LEU A C 1
ATOM 577 O O . LEU A 1 79 ? 2.282 -6.747 -12.146 1.00 90.38 79 LEU A O 1
ATOM 581 N N . PRO A 1 80 ? 4.044 -7.690 -13.159 1.00 92.69 80 PRO A N 1
ATOM 582 C CA . PRO A 1 80 ? 3.299 -8.900 -13.518 1.00 92.69 80 PRO A CA 1
ATOM 583 C C . PRO A 1 80 ? 2.737 -9.663 -12.308 1.00 92.69 80 PRO A C 1
ATOM 585 O O . PRO A 1 80 ? 1.795 -10.441 -12.446 1.00 92.69 80 PRO A O 1
ATOM 588 N N . GLY A 1 81 ? 3.323 -9.463 -11.123 1.00 91.56 81 GLY A N 1
ATOM 589 C CA . GLY A 1 81 ? 2.845 -10.037 -9.871 1.00 91.56 81 GLY A CA 1
ATOM 590 C C . GLY A 1 81 ? 1.827 -9.171 -9.129 1.00 91.56 81 GLY A C 1
ATOM 591 O O . GLY A 1 81 ? 1.354 -9.610 -8.088 1.00 91.56 81 GLY A O 1
ATOM 592 N N . ALA A 1 82 ? 1.521 -7.962 -9.606 1.00 94.56 82 ALA A N 1
ATOM 593 C CA . ALA A 1 82 ? 0.679 -6.991 -8.915 1.00 94.56 82 ALA A CA 1
ATOM 594 C C . ALA A 1 82 ? -0.665 -6.816 -9.617 1.00 94.56 82 ALA A C 1
ATOM 596 O O . ALA A 1 82 ? -0.717 -6.678 -10.837 1.00 94.56 82 ALA A O 1
ATOM 597 N N . ASP A 1 83 ? -1.728 -6.745 -8.824 1.00 94.44 83 ASP A N 1
ATOM 598 C CA . ASP A 1 83 ? -3.067 -6.405 -9.309 1.00 94.44 83 ASP A CA 1
ATOM 599 C C . ASP A 1 83 ? -3.323 -4.899 -9.125 1.00 94.44 83 ASP A C 1
ATOM 601 O O . ASP A 1 83 ? -3.944 -4.253 -9.968 1.00 94.44 83 ASP A O 1
ATOM 605 N N . VAL A 1 84 ? -2.739 -4.306 -8.074 1.00 92.62 84 VAL A N 1
ATOM 606 C CA . VAL A 1 84 ? -2.832 -2.873 -7.764 1.00 92.62 84 VAL A CA 1
ATOM 607 C C . VAL A 1 84 ? -1.445 -2.301 -7.465 1.00 92.62 84 VAL A C 1
ATOM 609 O O . VAL A 1 84 ? -0.662 -2.888 -6.719 1.00 92.62 84 VAL A O 1
ATOM 612 N N . LEU A 1 85 ? -1.144 -1.119 -8.009 1.00 91.50 85 LEU A N 1
ATOM 613 C CA . LEU A 1 85 ? 0.058 -0.343 -7.693 1.00 91.50 85 LEU A CA 1
ATOM 614 C C . LEU A 1 85 ? -0.334 0.984 -7.043 1.00 91.50 85 LEU A C 1
ATOM 616 O O . LEU A 1 85 ? -1.074 1.770 -7.635 1.00 91.50 85 LEU A O 1
ATOM 620 N N . PHE A 1 86 ? 0.255 1.285 -5.886 1.00 88.56 86 PHE A N 1
ATOM 621 C CA . PHE A 1 86 ? 0.205 2.627 -5.309 1.00 88.56 86 PHE A CA 1
ATOM 622 C C . PHE A 1 86 ? 1.573 3.304 -5.408 1.00 88.56 86 PHE A C 1
ATOM 624 O O . PHE A 1 86 ? 2.536 2.879 -4.766 1.00 88.56 86 PHE A O 1
ATOM 631 N N . ALA A 1 87 ? 1.652 4.385 -6.189 1.00 84.88 87 ALA A N 1
ATOM 632 C CA . ALA A 1 87 ? 2.879 5.141 -6.415 1.00 84.88 87 ALA A CA 1
ATOM 633 C C . ALA A 1 87 ? 2.666 6.648 -6.223 1.00 84.88 87 ALA A C 1
ATOM 635 O O . ALA A 1 87 ? 1.668 7.221 -6.653 1.00 84.88 87 ALA A O 1
ATOM 636 N N . VAL A 1 88 ? 3.660 7.315 -5.632 1.00 84.00 88 VAL A N 1
ATOM 637 C CA . VAL A 1 88 ? 3.680 8.780 -5.501 1.00 84.00 88 VAL A CA 1
ATOM 638 C C . VAL A 1 88 ? 3.795 9.414 -6.896 1.00 84.00 88 VAL A C 1
ATOM 640 O O . VAL A 1 88 ? 4.649 8.971 -7.670 1.00 84.00 88 VAL A O 1
ATOM 643 N N . PRO A 1 89 ? 3.033 10.476 -7.236 1.00 80.50 89 PRO A N 1
ATOM 644 C CA . PRO A 1 89 ? 3.005 11.041 -8.588 1.00 80.50 89 PRO A CA 1
ATOM 645 C C . PRO A 1 89 ? 4.384 11.334 -9.197 1.00 80.50 89 PRO A C 1
ATOM 647 O O . PRO A 1 89 ? 4.635 10.966 -10.345 1.00 80.50 89 PRO A O 1
ATOM 650 N N . GLY A 1 90 ? 5.317 11.895 -8.418 1.00 79.25 90 GLY A N 1
ATOM 651 C CA . GLY A 1 90 ? 6.688 12.156 -8.877 1.00 79.25 90 GLY A CA 1
ATOM 652 C C . GLY A 1 90 ? 7.446 10.898 -9.325 1.00 79.25 90 GLY A C 1
ATOM 653 O O . GLY A 1 90 ? 8.201 10.950 -10.292 1.00 79.25 90 GLY A O 1
ATOM 654 N N . ARG A 1 91 ? 7.186 9.751 -8.685 1.00 77.38 91 ARG A N 1
ATOM 655 C CA . ARG A 1 91 ? 7.759 8.435 -9.028 1.00 77.38 91 ARG A CA 1
ATOM 656 C C . ARG A 1 91 ? 6.912 7.659 -10.049 1.00 77.38 91 ARG A C 1
ATOM 658 O O . ARG A 1 91 ? 7.405 6.769 -10.734 1.00 77.38 91 ARG A O 1
ATOM 665 N N . SER A 1 92 ? 5.631 7.995 -10.190 1.00 76.38 92 SER A N 1
ATOM 666 C CA . SER A 1 92 ? 4.750 7.380 -11.193 1.00 76.38 92 SER A CA 1
ATOM 667 C C . SER A 1 92 ? 5.140 7.766 -12.628 1.00 76.38 92 SER A C 1
ATOM 669 O O . SER A 1 92 ? 4.931 7.004 -13.567 1.00 76.38 92 SER A O 1
ATOM 671 N N . ARG A 1 93 ? 5.734 8.952 -12.820 1.00 77.12 93 ARG A N 1
ATOM 672 C CA . ARG A 1 93 ? 6.135 9.428 -14.150 1.00 77.12 93 ARG A CA 1
ATOM 673 C C . ARG A 1 93 ? 7.330 8.649 -14.701 1.00 77.12 93 ARG A C 1
ATOM 675 O O . ARG A 1 93 ? 7.340 8.313 -15.883 1.00 77.12 93 ARG A O 1
ATOM 682 N N . SER A 1 94 ? 8.326 8.353 -13.864 1.00 76.12 94 SER A N 1
ATOM 683 C CA . SER A 1 94 ? 9.504 7.570 -14.267 1.00 76.12 94 SER A CA 1
ATOM 684 C C . SER A 1 94 ? 9.123 6.138 -14.641 1.00 76.12 94 SER A C 1
ATOM 686 O O . SER A 1 94 ? 9.589 5.624 -15.655 1.00 76.12 94 SER A O 1
ATOM 688 N N . THR A 1 95 ? 8.232 5.518 -13.866 1.00 79.25 95 THR A N 1
ATOM 689 C CA . THR A 1 95 ? 7.722 4.165 -14.130 1.00 79.25 95 THR A CA 1
ATOM 690 C C . THR A 1 95 ? 6.885 4.104 -15.407 1.00 79.25 95 THR A C 1
ATOM 692 O O . THR A 1 95 ? 7.135 3.234 -16.237 1.00 79.25 95 THR A O 1
ATOM 695 N N . GLN A 1 96 ? 5.981 5.062 -15.642 1.00 80.75 96 GLN A N 1
ATOM 696 C CA . GLN A 1 96 ? 5.220 5.152 -16.899 1.00 80.75 96 GLN A CA 1
ATOM 697 C C . GLN A 1 96 ? 6.122 5.371 -18.124 1.00 80.75 96 GLN A C 1
ATOM 699 O O . GLN A 1 96 ? 5.951 4.705 -19.144 1.00 80.75 96 GLN A O 1
ATOM 704 N N . SER A 1 97 ? 7.114 6.261 -18.019 1.00 79.50 97 SER A N 1
ATOM 705 C CA . SER A 1 97 ? 8.084 6.510 -19.096 1.00 79.50 97 SER A CA 1
ATOM 706 C C . SER A 1 97 ? 8.890 5.252 -19.439 1.00 79.50 97 SER A C 1
ATOM 708 O O . SER A 1 97 ? 9.004 4.869 -20.605 1.00 79.50 97 SER A O 1
ATOM 710 N N . ALA A 1 98 ? 9.381 4.542 -18.419 1.00 80.31 98 ALA A N 1
ATOM 711 C CA . ALA A 1 98 ? 10.085 3.281 -18.616 1.00 80.31 98 ALA A CA 1
ATOM 712 C C . ALA A 1 98 ? 9.177 2.192 -19.215 1.00 80.31 98 ALA A C 1
ATOM 714 O O . ALA A 1 98 ? 9.632 1.422 -20.061 1.00 80.31 98 ALA A O 1
ATOM 715 N N . ALA A 1 99 ? 7.897 2.140 -18.830 1.00 82.19 99 ALA A N 1
ATOM 716 C CA . ALA A 1 99 ? 6.940 1.179 -19.379 1.00 82.19 99 ALA A CA 1
ATOM 717 C C . ALA A 1 99 ? 6.687 1.429 -20.872 1.00 82.19 99 ALA A C 1
ATOM 719 O O . ALA A 1 99 ? 6.697 0.488 -21.672 1.00 82.19 99 ALA A O 1
ATOM 720 N N . ALA A 1 100 ? 6.542 2.697 -21.267 1.00 81.00 100 ALA A N 1
ATOM 721 C CA . ALA A 1 100 ? 6.425 3.090 -22.669 1.00 81.00 100 ALA A CA 1
ATOM 722 C C . ALA A 1 100 ? 7.679 2.695 -23.474 1.00 81.00 100 ALA A C 1
ATOM 724 O O . ALA A 1 100 ? 7.562 2.104 -24.549 1.00 81.00 100 ALA A O 1
ATOM 725 N N . ALA A 1 101 ? 8.876 2.937 -22.927 1.00 79.81 101 ALA A N 1
ATOM 726 C CA . ALA A 1 101 ? 10.137 2.556 -23.566 1.00 79.81 101 ALA A CA 1
ATOM 727 C C . ALA A 1 101 ? 10.280 1.030 -23.732 1.00 79.81 101 ALA A C 1
ATOM 729 O O . ALA A 1 101 ? 10.612 0.566 -24.825 1.00 79.81 101 ALA A O 1
ATOM 730 N N . LYS A 1 102 ? 9.964 0.244 -22.691 1.00 77.94 102 LYS A N 1
ATOM 731 C CA . LYS A 1 102 ? 10.001 -1.231 -22.733 1.00 77.94 102 LYS A CA 1
ATOM 732 C C . LYS A 1 102 ? 9.029 -1.791 -23.777 1.00 77.94 102 LYS A C 1
ATOM 734 O O . LYS A 1 102 ? 9.365 -2.719 -24.508 1.00 77.94 102 LYS A O 1
ATOM 739 N N . THR A 1 103 ? 7.847 -1.187 -23.890 1.00 79.19 103 THR A N 1
ATOM 740 C CA . THR A 1 103 ? 6.838 -1.567 -24.891 1.00 79.19 103 THR A CA 1
ATOM 741 C C . THR A 1 103 ? 7.336 -1.298 -26.316 1.00 79.19 103 THR A C 1
ATOM 743 O O . THR A 1 103 ? 7.205 -2.152 -27.195 1.00 79.19 103 THR A O 1
ATOM 746 N N . ALA A 1 104 ? 7.963 -0.140 -26.548 1.00 74.38 104 ALA A N 1
ATOM 747 C CA . ALA A 1 104 ? 8.531 0.220 -27.848 1.00 74.38 104 ALA A CA 1
ATOM 748 C C . ALA A 1 104 ? 9.710 -0.681 -28.264 1.00 74.38 104 ALA A C 1
ATOM 750 O O . ALA A 1 104 ? 9.890 -0.961 -29.451 1.00 74.38 104 ALA A O 1
ATOM 751 N N . ASP A 1 105 ? 10.512 -1.141 -27.305 1.00 73.81 105 ASP A N 1
ATOM 752 C CA . ASP A 1 105 ? 11.639 -2.047 -27.549 1.00 73.81 105 ASP A CA 1
ATOM 753 C C . ASP A 1 105 ? 11.183 -3.486 -27.851 1.00 73.81 105 ASP A C 1
ATOM 755 O O . ASP A 1 105 ? 11.612 -4.102 -28.833 1.00 73.81 105 ASP A O 1
ATOM 759 N N . GLY A 1 106 ? 10.199 -3.985 -27.094 1.00 74.00 106 GLY A N 1
ATOM 760 C CA . GLY A 1 106 ? 9.566 -5.280 -27.357 1.00 74.00 106 GLY A CA 1
ATOM 761 C C . GLY A 1 106 ? 8.882 -5.350 -28.728 1.00 74.00 106 GLY A C 1
ATOM 762 O O . GLY A 1 106 ? 8.942 -6.382 -29.393 1.00 74.00 106 GLY A O 1
ATOM 763 N N . ASN A 1 107 ? 8.288 -4.245 -29.195 1.00 68.69 107 ASN A N 1
ATOM 764 C CA . ASN A 1 107 ? 7.691 -4.167 -30.532 1.00 68.69 107 ASN A CA 1
ATOM 765 C C . ASN A 1 107 ? 8.750 -4.159 -31.652 1.00 68.69 107 ASN A C 1
ATOM 767 O O . ASN A 1 107 ? 8.551 -4.776 -32.694 1.00 68.69 107 ASN A O 1
ATOM 771 N N . ARG A 1 108 ? 9.907 -3.516 -31.435 1.00 66.94 108 ARG A N 1
ATOM 772 C CA . ARG A 1 108 ? 11.030 -3.542 -32.393 1.00 66.94 108 ARG A CA 1
ATOM 773 C C . ARG A 1 108 ? 11.691 -4.914 -32.511 1.00 66.94 108 ARG A C 1
ATOM 775 O O . ARG A 1 108 ? 12.213 -5.237 -33.572 1.00 66.94 108 ARG A O 1
ATOM 782 N N . SER A 1 109 ? 11.641 -5.711 -31.448 1.00 64.56 109 SER A N 1
ATOM 783 C CA . SER A 1 109 ? 12.248 -7.046 -31.391 1.00 64.56 109 SER A CA 1
ATOM 784 C C . SER A 1 109 ? 11.366 -8.152 -31.989 1.00 64.56 109 SER A C 1
ATOM 786 O O . SER A 1 109 ? 11.828 -9.278 -32.167 1.00 64.56 109 SER A O 1
ATOM 788 N N . ARG A 1 110 ? 10.096 -7.863 -32.312 1.00 59.22 110 ARG A N 1
ATOM 789 C CA . ARG A 1 110 ? 9.217 -8.808 -33.013 1.00 59.22 110 ARG A CA 1
ATOM 790 C C . ARG A 1 110 ? 9.526 -8.787 -34.517 1.00 59.22 110 ARG A C 1
ATOM 792 O O . ARG A 1 110 ? 9.482 -7.710 -35.114 1.00 59.22 110 ARG A O 1
ATOM 799 N N . PRO A 1 111 ? 9.806 -9.939 -35.158 1.00 59.97 111 PRO A N 1
ATOM 800 C CA . PRO A 1 111 ? 9.998 -9.978 -36.601 1.00 59.97 111 PRO A CA 1
ATOM 801 C C . PRO A 1 111 ? 8.718 -9.491 -37.285 1.00 59.97 111 PRO A C 1
ATOM 803 O O . PRO A 1 111 ? 7.623 -9.973 -36.989 1.00 59.97 111 PRO A O 1
ATOM 806 N N . ARG A 1 112 ? 8.846 -8.511 -38.187 1.00 63.69 112 ARG A N 1
ATOM 807 C CA . ARG A 1 112 ? 7.742 -8.108 -39.062 1.00 63.69 112 ARG A CA 1
ATOM 808 C C . ARG A 1 112 ? 7.461 -9.270 -40.003 1.00 63.69 112 ARG A C 1
ATOM 810 O O . ARG A 1 112 ? 8.156 -9.435 -41.000 1.00 63.69 112 ARG A O 1
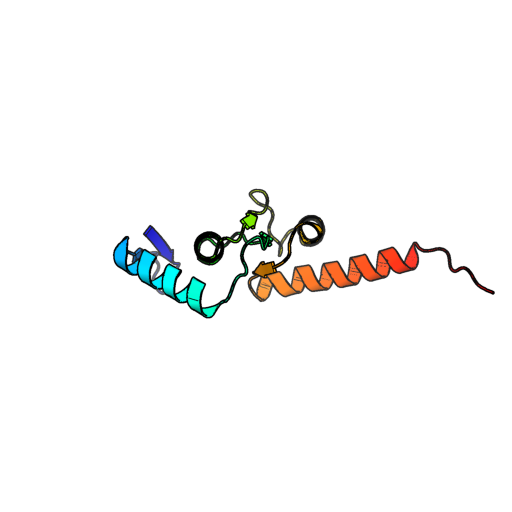ATOM 817 N N . ILE A 1 113 ? 6.462 -10.076 -39.672 1.00 63.84 113 ILE A N 1
ATOM 818 C CA . ILE A 1 113 ? 5.905 -11.041 -40.614 1.00 63.84 113 ILE A CA 1
ATOM 819 C C . ILE A 1 113 ? 5.072 -10.209 -41.596 1.00 63.84 113 ILE A C 1
ATOM 821 O O . ILE A 1 113 ? 3.956 -9.798 -41.285 1.00 63.84 113 ILE A O 1
ATOM 825 N N . GLY A 1 114 ? 5.702 -9.819 -42.706 1.00 63.59 114 GLY A N 1
ATOM 826 C CA . GLY A 1 114 ? 5.029 -9.213 -43.855 1.00 63.59 114 GLY A CA 1
ATOM 827 C C . GLY A 1 114 ? 4.288 -10.273 -44.683 1.00 63.59 114 GLY A C 1
ATOM 828 O O . GLY A 1 114 ? 4.562 -11.458 -44.486 1.00 63.59 114 GLY A O 1
ATOM 829 N N . PRO A 1 115 ? 3.343 -9.850 -45.545 1.00 55.22 115 PRO A N 1
ATOM 830 C CA . PRO A 1 115 ? 2.521 -10.744 -46.364 1.00 55.22 115 PRO A CA 1
ATOM 831 C C . PRO A 1 115 ? 3.333 -11.557 -47.376 1.00 55.22 115 PRO A C 1
ATOM 833 O O . PRO A 1 115 ? 4.393 -11.061 -47.825 1.00 55.22 115 PRO A O 1
#

Radius of gyration: 18.65 Å; chains: 1; bounding box: 30×36×66 Å

Sequence (115 aa):
LIIFTSGTTAHPKAVIHSRNTLGTGLGDFAAHVGFVEGERVLTDQLMVGIPALISGAHWMLPPAGLDPGASPARYLDLLPGADVLFAVPGRSRSTQSAAAAKTADGNRSRPRIGP